Protein AF-A0A522EMW6-F1 (afdb_monomer)

pLDDT: mean 75.02, std 13.26, range [45.56, 91.12]

Foldseek 3Di:
DDWDWDDDPQKIKIKWWQWDDPDPPNDPLQPTWTFIKIWIAHNDCLPVPPDRDRDTDIDGPPDGTDSDGVVSRVVNVVVVNVVVVVVVVVSVVVVVVVVVVVVVVVVVVPD

Structure (mmCIF, N/CA/C/O backbone):
data_AF-A0A522EMW6-F1
#
_entry.id   AF-A0A522EMW6-F1
#
loop_
_atom_site.group_PDB
_atom_site.id
_atom_site.type_symbol
_atom_site.label_atom_id
_atom_site.label_alt_id
_atom_site.label_comp_id
_atom_site.label_asym_id
_atom_site.label_entity_id
_atom_site.label_seq_id
_atom_site.pdbx_PDB_ins_code
_atom_site.Cartn_x
_atom_site.Cartn_y
_atom_site.Cartn_z
_atom_site.occupancy
_atom_site.B_iso_or_equiv
_atom_site.auth_seq_id
_atom_site.auth_comp_id
_atom_site.auth_asym_id
_atom_site.auth_atom_id
_atom_site.pdbx_PDB_model_num
ATOM 1 N N . MET A 1 1 ? 14.740 7.958 -6.424 1.00 56.41 1 MET A N 1
ATOM 2 C CA . MET A 1 1 ? 13.714 6.916 -6.187 1.00 56.41 1 MET A CA 1
ATOM 3 C C . MET A 1 1 ? 12.354 7.583 -6.221 1.00 56.41 1 MET A C 1
ATOM 5 O O . MET A 1 1 ? 12.198 8.591 -5.547 1.00 56.41 1 MET A O 1
ATOM 9 N N . THR A 1 2 ? 11.402 7.072 -6.998 1.00 71.00 2 THR A N 1
ATOM 10 C CA . THR A 1 2 ? 10.015 7.560 -6.974 1.00 71.00 2 THR A CA 1
ATOM 11 C C . THR A 1 2 ? 9.266 6.875 -5.837 1.00 71.00 2 THR A C 1
ATOM 13 O O . THR A 1 2 ? 9.274 5.647 -5.744 1.00 71.00 2 THR A O 1
ATOM 16 N N . SER A 1 3 ? 8.656 7.662 -4.954 1.00 83.75 3 SER A N 1
ATOM 17 C CA . SER A 1 3 ? 7.790 7.162 -3.887 1.00 83.75 3 SER A CA 1
ATOM 18 C C . SER A 1 3 ? 6.531 8.006 -3.791 1.00 83.75 3 SER A C 1
ATOM 20 O O . SER A 1 3 ? 6.603 9.220 -3.971 1.00 83.75 3 SER A O 1
ATOM 22 N N . ILE A 1 4 ? 5.413 7.367 -3.464 1.00 88.69 4 ILE A N 1
ATOM 23 C CA . ILE A 1 4 ? 4.129 8.020 -3.209 1.00 88.69 4 ILE A CA 1
ATOM 24 C C . ILE A 1 4 ? 3.803 7.829 -1.732 1.00 88.69 4 ILE A C 1
ATOM 26 O O . ILE A 1 4 ? 3.897 6.717 -1.215 1.00 88.69 4 ILE A O 1
ATOM 30 N N . THR A 1 5 ? 3.416 8.908 -1.062 1.00 89.31 5 THR A N 1
ATOM 31 C CA . THR A 1 5 ? 2.976 8.867 0.333 1.00 89.31 5 THR A CA 1
ATOM 32 C C . THR A 1 5 ? 1.485 9.167 0.389 1.00 89.31 5 THR A C 1
ATOM 34 O O . THR A 1 5 ? 1.022 10.102 -0.261 1.00 89.31 5 THR A O 1
ATOM 37 N N . GLN A 1 6 ? 0.729 8.379 1.151 1.00 89.25 6 GLN A N 1
ATOM 38 C CA . GLN A 1 6 ? -0.712 8.544 1.296 1.00 89.25 6 GLN A CA 1
ATOM 39 C C . GLN A 1 6 ? -1.170 8.227 2.719 1.00 89.25 6 GLN A C 1
ATOM 41 O O . GLN A 1 6 ? -0.687 7.286 3.338 1.00 89.25 6 GLN A O 1
ATOM 46 N N . HIS A 1 7 ? -2.142 8.989 3.216 1.00 89.00 7 HIS A N 1
ATOM 47 C CA . HIS A 1 7 ? -2.824 8.695 4.473 1.00 89.00 7 HIS A CA 1
ATOM 48 C C . HIS A 1 7 ? -4.066 7.832 4.220 1.00 89.00 7 HIS A C 1
ATOM 50 O O . HIS A 1 7 ? -4.822 8.089 3.282 1.00 89.00 7 HIS A O 1
ATOM 56 N N . TYR A 1 8 ? -4.290 6.822 5.060 1.00 89.44 8 TYR A N 1
ATOM 57 C CA . TYR A 1 8 ? -5.453 5.937 4.980 1.00 89.44 8 TYR A CA 1
ATOM 58 C C . TYR A 1 8 ? -5.849 5.426 6.371 1.00 89.44 8 TYR A C 1
ATOM 60 O O . TYR A 1 8 ? -5.016 4.857 7.061 1.00 89.44 8 TYR A O 1
ATOM 68 N N . LYS A 1 9 ? -7.098 5.652 6.810 1.00 85.00 9 LYS A N 1
ATOM 69 C CA . LYS A 1 9 ? -7.664 5.183 8.103 1.00 85.00 9 LYS A CA 1
ATOM 70 C C . LYS A 1 9 ? -6.861 5.513 9.384 1.00 85.00 9 LYS A C 1
ATOM 72 O O . LYS A 1 9 ? -7.075 4.916 10.442 1.00 85.00 9 LYS A O 1
ATOM 77 N N . GLY A 1 10 ? -5.997 6.529 9.330 1.00 81.94 10 GLY A N 1
ATOM 78 C CA . GLY A 1 10 ? -5.092 6.890 10.431 1.00 81.94 10 GLY A CA 1
ATOM 79 C C . GLY A 1 10 ? -3.718 6.218 10.353 1.00 81.94 10 GLY A C 1
ATOM 80 O O . GLY A 1 10 ? -2.945 6.304 11.300 1.00 81.94 10 GLY A O 1
ATOM 81 N N . TYR A 1 11 ? -3.409 5.585 9.225 1.00 84.81 11 TYR A N 1
ATOM 82 C CA . TYR A 1 11 ? -2.101 5.055 8.877 1.00 84.81 11 TYR A CA 1
ATOM 83 C C . TYR A 1 11 ? -1.458 5.912 7.784 1.00 84.81 11 TYR A C 1
ATOM 85 O O . TYR A 1 11 ? -2.135 6.462 6.909 1.00 84.81 11 TYR A O 1
ATOM 93 N N . LEU A 1 12 ? -0.134 5.999 7.821 1.00 88.56 12 LEU A N 1
ATOM 94 C CA . LEU A 1 12 ? 0.702 6.580 6.784 1.00 88.56 12 LEU A CA 1
ATOM 95 C C . LEU A 1 12 ? 1.282 5.455 5.928 1.00 88.56 12 LEU A C 1
ATOM 97 O O . LEU A 1 12 ? 2.028 4.610 6.416 1.00 88.56 12 LEU A O 1
ATOM 101 N N . ILE A 1 13 ? 0.954 5.465 4.643 1.00 90.81 13 ILE A N 1
ATOM 102 C CA . ILE A 1 13 ? 1.439 4.515 3.646 1.00 90.81 13 ILE A CA 1
ATOM 103 C C . ILE A 1 13 ? 2.512 5.208 2.813 1.00 90.81 13 ILE A C 1
ATOM 105 O O . ILE A 1 13 ? 2.258 6.240 2.195 1.00 90.81 13 ILE A O 1
ATOM 109 N N . ARG A 1 14 ? 3.699 4.612 2.735 1.00 91.12 14 ARG A N 1
ATOM 110 C CA . ARG A 1 14 ? 4.762 5.003 1.808 1.00 91.12 14 ARG A CA 1
ATOM 111 C C . ARG A 1 14 ? 4.974 3.895 0.784 1.00 91.12 14 ARG A C 1
ATOM 113 O O . ARG A 1 14 ? 5.581 2.872 1.086 1.00 91.12 14 ARG A O 1
ATOM 120 N N . ALA A 1 15 ? 4.489 4.109 -0.430 1.00 90.50 15 ALA A N 1
ATOM 121 C CA . ALA A 1 15 ? 4.648 3.199 -1.555 1.00 90.50 15 ALA A CA 1
ATOM 122 C C . ALA A 1 15 ? 5.901 3.533 -2.370 1.00 90.50 15 ALA A C 1
ATOM 124 O O . ALA A 1 15 ? 6.220 4.696 -2.627 1.00 90.50 15 ALA A O 1
ATOM 125 N N . GLN A 1 16 ? 6.613 2.497 -2.789 1.00 89.81 16 GLN A N 1
ATOM 126 C CA . GLN A 1 16 ? 7.854 2.557 -3.544 1.00 89.81 16 GLN A CA 1
ATOM 127 C C . GLN A 1 16 ? 7.845 1.479 -4.633 1.00 89.81 16 GLN A C 1
ATOM 129 O O . GLN A 1 16 ? 7.258 0.410 -4.473 1.00 89.81 16 GLN A O 1
ATOM 134 N N . ALA A 1 17 ? 8.533 1.763 -5.734 1.00 87.31 17 ALA A N 1
ATOM 135 C CA . ALA A 1 17 ? 8.865 0.773 -6.749 1.00 87.31 17 ALA A CA 1
ATOM 136 C C . ALA A 1 17 ? 10.357 0.448 -6.643 1.00 87.31 17 ALA A C 1
ATOM 138 O O . ALA A 1 17 ? 11.207 1.306 -6.904 1.00 87.31 17 ALA A O 1
ATOM 139 N N . SER A 1 18 ? 10.676 -0.783 -6.254 1.00 85.44 18 SER A N 1
ATOM 140 C CA . SER A 1 18 ? 12.059 -1.242 -6.135 1.00 85.44 18 SER A CA 1
ATOM 141 C C . SER A 1 18 ? 12.485 -1.924 -7.425 1.00 85.44 18 SER A C 1
ATOM 143 O O . SER A 1 18 ? 11.855 -2.879 -7.863 1.00 85.44 18 SER A O 1
ATOM 145 N N . LEU A 1 19 ? 13.558 -1.442 -8.046 1.00 84.81 19 LEU A N 1
ATOM 146 C CA . LEU A 1 19 ? 14.102 -2.060 -9.251 1.00 84.81 19 LEU A CA 1
ATOM 147 C C . LEU A 1 19 ? 14.756 -3.408 -8.904 1.00 84.81 19 LEU A C 1
ATOM 149 O O . LEU A 1 19 ? 15.588 -3.473 -8.001 1.00 84.81 19 LEU A O 1
ATOM 153 N N . VAL A 1 20 ? 14.410 -4.462 -9.644 1.00 79.31 20 VAL A N 1
ATOM 154 C CA . VAL A 1 20 ? 14.971 -5.810 -9.495 1.00 79.31 20 VAL A CA 1
ATOM 155 C C . VAL A 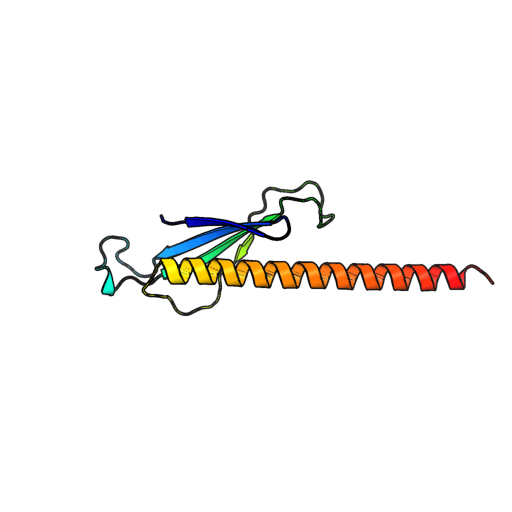1 20 ? 15.811 -6.222 -10.706 1.00 79.31 20 VAL A C 1
ATOM 157 O O . VAL A 1 20 ? 15.549 -5.838 -11.850 1.00 79.31 20 VAL A O 1
ATOM 160 N N . GLY A 1 21 ? 16.830 -7.042 -10.442 1.00 70.81 21 GLY A N 1
ATOM 161 C CA . GLY A 1 21 ? 17.781 -7.547 -11.436 1.00 70.81 21 GLY A CA 1
ATOM 162 C C . GLY A 1 21 ? 19.141 -6.839 -11.414 1.00 70.81 21 GLY A C 1
ATOM 163 O O . GLY A 1 21 ? 19.285 -5.719 -10.924 1.00 70.81 21 GLY A O 1
ATOM 164 N N . ARG A 1 22 ? 20.166 -7.516 -11.949 1.00 62.62 22 ARG A N 1
ATOM 165 C CA . ARG A 1 22 ? 21.525 -6.965 -12.077 1.00 62.62 22 ARG A CA 1
ATOM 166 C C . ARG A 1 22 ? 21.536 -5.824 -13.104 1.00 62.62 22 ARG A C 1
ATOM 168 O O . ARG A 1 22 ? 20.851 -5.903 -14.122 1.00 62.62 22 ARG A O 1
ATOM 175 N N . GLY A 1 23 ? 22.311 -4.775 -12.833 1.00 63.03 23 GLY A N 1
ATOM 176 C CA . GLY A 1 23 ? 22.512 -3.644 -13.751 1.00 63.03 23 GLY A CA 1
ATOM 177 C C . GLY A 1 23 ? 21.842 -2.330 -13.341 1.00 63.03 23 GLY A C 1
ATOM 178 O O . GLY A 1 23 ? 22.163 -1.296 -13.918 1.00 63.03 23 GLY A O 1
ATOM 179 N N . GLY A 1 24 ? 20.967 -2.325 -12.328 1.00 67.00 24 GLY A N 1
ATOM 180 C CA . GLY A 1 24 ? 20.460 -1.092 -11.715 1.00 67.00 24 GLY A CA 1
ATOM 181 C C . GLY A 1 24 ? 19.979 -0.039 -12.741 1.00 67.00 24 GLY A C 1
ATOM 182 O O . GLY A 1 24 ? 19.337 -0.394 -13.733 1.00 67.00 24 GLY A O 1
ATOM 183 N N . PRO A 1 25 ? 20.294 1.255 -12.558 1.00 65.69 25 PRO A N 1
ATOM 184 C CA . PRO A 1 25 ? 19.892 2.301 -13.499 1.00 65.69 25 PRO A CA 1
ATOM 185 C C . PRO A 1 25 ? 20.576 2.206 -14.876 1.00 65.69 25 PRO A C 1
ATOM 187 O O . PRO A 1 25 ? 20.091 2.827 -15.817 1.00 65.69 25 PRO A O 1
ATOM 190 N N . GLN A 1 26 ? 21.646 1.418 -15.036 1.00 71.19 26 GLN A N 1
ATOM 191 C CA . GLN A 1 26 ? 22.316 1.221 -16.332 1.00 71.19 26 GLN A CA 1
ATOM 192 C C . GLN A 1 26 ? 21.540 0.280 -17.266 1.00 71.19 26 GLN A C 1
ATOM 194 O O . GLN A 1 26 ? 21.830 0.205 -18.457 1.00 71.19 26 GLN A O 1
ATOM 199 N N . ARG A 1 27 ? 20.521 -0.424 -16.758 1.00 72.50 27 ARG A N 1
ATOM 200 C CA . ARG A 1 27 ? 19.669 -1.290 -17.577 1.00 72.50 27 ARG A CA 1
ATOM 201 C C . ARG A 1 27 ? 18.746 -0.442 -18.471 1.00 72.50 27 ARG A C 1
ATOM 203 O O . ARG A 1 27 ? 18.157 0.518 -17.957 1.00 72.50 27 ARG A O 1
ATOM 210 N N . PRO A 1 28 ? 18.559 -0.785 -19.760 1.00 74.12 28 PRO A N 1
ATOM 211 C CA . PRO A 1 28 ? 17.598 -0.107 -20.629 1.00 74.12 28 PRO A CA 1
ATOM 212 C C . PRO A 1 28 ? 16.190 -0.142 -20.033 1.00 74.12 28 PRO A C 1
ATOM 214 O O . PRO A 1 28 ? 15.808 -1.146 -19.431 1.00 74.12 28 PRO A O 1
ATOM 217 N N . SER A 1 29 ? 15.417 0.934 -20.199 1.00 70.44 29 SER A N 1
ATOM 218 C CA . SER A 1 29 ? 14.090 1.099 -19.581 1.00 70.44 29 SER A CA 1
ATOM 219 C C . SER A 1 29 ? 13.144 -0.078 -19.845 1.00 70.44 29 SER A C 1
ATOM 221 O O . SER A 1 29 ? 12.501 -0.541 -18.911 1.00 70.44 29 SER A O 1
ATOM 223 N N . TYR A 1 30 ? 13.137 -0.624 -21.064 1.00 71.88 30 TYR A N 1
ATOM 224 C CA . TYR A 1 30 ? 12.301 -1.765 -21.467 1.00 71.88 30 TYR A CA 1
ATOM 225 C C . TYR A 1 30 ? 12.663 -3.098 -20.785 1.00 71.88 30 TYR A C 1
ATOM 227 O O . TYR A 1 30 ? 11.869 -4.033 -20.785 1.00 71.88 30 TYR A O 1
ATOM 235 N N . ALA A 1 31 ? 13.862 -3.212 -20.211 1.00 76.50 31 ALA A N 1
ATOM 236 C CA . ALA A 1 31 ? 14.325 -4.403 -19.497 1.00 76.50 31 ALA A CA 1
ATOM 237 C C . ALA A 1 31 ? 14.275 -4.229 -17.969 1.00 76.50 31 ALA A C 1
ATOM 239 O O . ALA A 1 31 ? 14.652 -5.141 -17.223 1.00 76.50 31 ALA A O 1
ATOM 240 N N . ARG A 1 32 ? 13.852 -3.054 -17.483 1.00 81.69 32 ARG A N 1
ATOM 241 C CA . ARG A 1 32 ? 13.699 -2.780 -16.053 1.00 81.69 32 ARG A CA 1
ATOM 242 C C . ARG A 1 32 ? 12.452 -3.476 -15.533 1.00 81.69 32 ARG A C 1
ATOM 244 O O . ARG A 1 32 ? 11.416 -3.517 -16.183 1.00 81.69 32 ARG A O 1
ATOM 251 N N . ARG A 1 33 ? 12.588 -4.049 -14.346 1.00 84.38 33 ARG A N 1
ATOM 252 C CA . ARG A 1 33 ? 11.526 -4.765 -13.653 1.00 84.38 33 ARG A CA 1
ATOM 253 C C . ARG A 1 33 ? 11.436 -4.198 -12.249 1.00 84.38 33 ARG A C 1
ATOM 255 O O . ARG A 1 33 ? 12.466 -4.023 -11.604 1.00 84.38 33 ARG A O 1
ATOM 262 N N . TYR A 1 34 ? 10.236 -3.891 -11.793 1.00 85.25 34 TYR A N 1
ATOM 263 C CA . TYR A 1 34 ? 9.972 -3.198 -10.544 1.00 85.25 34 TYR A CA 1
ATOM 264 C C . TYR A 1 34 ? 9.073 -4.054 -9.668 1.00 85.25 34 TYR A C 1
ATOM 266 O O . TYR A 1 34 ? 8.026 -4.511 -10.115 1.00 85.25 34 TYR A O 1
ATOM 274 N N . VAL A 1 35 ? 9.460 -4.248 -8.413 1.00 87.19 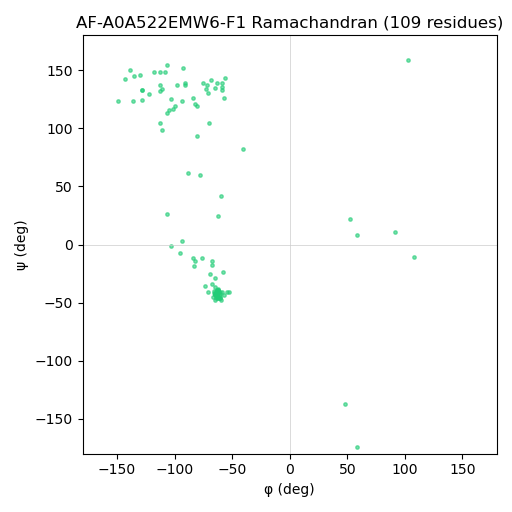35 VAL A N 1
ATOM 275 C CA . VAL A 1 35 ? 8.596 -4.884 -7.421 1.00 87.19 35 VAL A CA 1
ATOM 276 C C . VAL A 1 35 ? 7.898 -3.822 -6.574 1.00 87.19 35 VAL A C 1
ATOM 278 O O . VAL A 1 35 ? 8.535 -2.829 -6.188 1.00 87.19 35 VAL A O 1
ATOM 281 N N . PRO A 1 36 ? 6.595 -4.000 -6.298 1.00 86.31 36 PRO A N 1
ATOM 282 C CA . PRO A 1 36 ? 5.868 -3.135 -5.387 1.00 86.31 36 PRO A CA 1
ATOM 283 C C . PRO A 1 36 ? 6.441 -3.288 -3.976 1.00 86.31 36 PRO A C 1
ATOM 285 O O . PRO A 1 36 ? 6.678 -4.396 -3.501 1.00 86.31 36 PRO A O 1
ATOM 288 N N . ARG A 1 37 ? 6.666 -2.172 -3.288 1.00 87.31 37 ARG A N 1
ATOM 289 C CA . ARG A 1 37 ? 7.086 -2.157 -1.886 1.00 87.31 37 ARG A CA 1
ATOM 290 C C . ARG A 1 37 ? 6.287 -1.092 -1.164 1.00 87.31 37 ARG A C 1
ATOM 292 O O . ARG A 1 37 ? 6.321 0.067 -1.570 1.00 87.31 37 ARG A O 1
ATOM 299 N N . ALA A 1 38 ? 5.575 -1.455 -0.109 1.00 88.62 38 ALA A N 1
ATOM 300 C CA . ALA A 1 38 ? 4.893 -0.477 0.727 1.00 88.62 38 ALA A CA 1
ATOM 301 C C . ALA A 1 38 ? 5.447 -0.530 2.139 1.00 88.62 38 ALA A C 1
ATOM 303 O O . ALA A 1 38 ? 5.873 -1.577 2.614 1.00 88.62 38 ALA A O 1
ATOM 304 N N . VAL A 1 39 ? 5.446 0.612 2.806 1.00 87.50 39 VAL A N 1
ATOM 305 C CA . VAL A 1 39 ? 5.809 0.704 4.208 1.00 87.50 39 VAL A CA 1
ATOM 306 C C . VAL A 1 39 ? 4.699 1.446 4.925 1.00 87.50 39 VAL A C 1
ATOM 308 O O . VAL A 1 39 ? 4.329 2.543 4.505 1.00 87.50 39 VAL A O 1
ATOM 311 N N . VAL A 1 40 ? 4.137 0.833 5.960 1.00 86.25 40 VAL A N 1
ATOM 312 C CA . VAL A 1 40 ? 2.986 1.365 6.691 1.00 86.25 40 VAL A CA 1
ATOM 313 C C . VAL A 1 40 ? 3.414 1.746 8.096 1.00 86.25 40 VAL A C 1
ATOM 315 O O . VAL A 1 40 ? 4.150 1.014 8.751 1.00 86.25 40 VAL A O 1
ATOM 318 N N . ARG A 1 41 ? 2.945 2.901 8.558 1.00 84.00 41 ARG A N 1
ATOM 319 C CA . ARG A 1 41 ? 3.132 3.388 9.923 1.00 84.00 41 ARG A CA 1
ATOM 320 C C . ARG A 1 41 ? 1.774 3.772 10.502 1.00 84.00 41 ARG A C 1
ATOM 322 O O . ARG A 1 41 ? 1.023 4.488 9.846 1.00 84.00 41 ARG A O 1
ATOM 329 N N . SER A 1 42 ? 1.466 3.346 11.726 1.00 74.44 42 SER A N 1
ATOM 330 C CA . SER A 1 42 ? 0.291 3.865 12.440 1.00 74.44 42 SER A CA 1
ATOM 331 C C . SER A 1 42 ? 0.545 5.301 12.906 1.00 74.44 42 SER A C 1
ATOM 333 O O . SER A 1 42 ? 1.607 5.594 13.457 1.00 74.44 42 SER A O 1
ATOM 335 N N . CYS A 1 43 ? -0.411 6.204 12.685 1.00 67.50 43 CYS A N 1
ATOM 336 C CA . CYS A 1 43 ? -0.361 7.572 13.214 1.00 67.50 43 CYS A CA 1
ATOM 337 C C . CYS A 1 43 ? -1.125 7.721 14.536 1.00 67.50 43 CYS A C 1
ATOM 339 O O . CYS A 1 43 ? -1.084 8.790 15.136 1.00 67.50 43 CYS A O 1
ATOM 341 N N . LEU A 1 44 ? -1.846 6.686 14.972 1.00 56.84 44 LEU A N 1
ATOM 342 C CA . LEU A 1 44 ? -2.680 6.713 16.170 1.00 56.84 44 LEU A CA 1
ATOM 343 C C . LEU A 1 44 ? -2.380 5.494 17.052 1.00 56.84 44 LEU A C 1
ATOM 345 O O . LEU A 1 44 ? -2.186 4.390 16.541 1.00 56.84 44 LEU A O 1
ATOM 349 N N . ASP A 1 45 ? -2.461 5.673 18.371 1.00 55.81 45 ASP A N 1
ATOM 350 C CA . ASP A 1 45 ? -2.403 4.636 19.424 1.00 55.81 45 ASP A CA 1
ATOM 351 C C . ASP A 1 45 ? -3.559 3.604 19.354 1.00 55.81 45 ASP A C 1
ATOM 353 O O . ASP A 1 45 ? -3.926 2.966 20.339 1.00 55.81 45 ASP A O 1
ATOM 357 N N . LYS A 1 46 ? -4.173 3.397 18.179 1.00 54.03 46 LYS A N 1
ATOM 358 C CA . LYS A 1 46 ? -5.331 2.508 17.979 1.00 54.03 46 LYS A CA 1
ATOM 359 C C . LYS A 1 46 ? -5.070 1.058 18.383 1.00 54.03 46 LYS A C 1
ATOM 361 O O . LYS A 1 46 ? -6.022 0.339 18.682 1.00 54.03 46 LYS A O 1
ATOM 366 N N . LEU A 1 47 ? -3.808 0.646 18.386 1.00 54.84 47 LEU A N 1
ATOM 367 C CA . LEU A 1 47 ? -3.390 -0.720 18.664 1.00 54.84 47 LEU A CA 1
ATOM 368 C C . LEU A 1 47 ? -3.244 -1.033 20.161 1.00 54.84 47 LEU A C 1
ATOM 370 O O . LEU A 1 47 ? -3.081 -2.200 20.495 1.00 54.84 47 LEU A O 1
ATOM 374 N N . GLY A 1 48 ? -3.270 -0.041 21.065 1.00 50.97 48 GLY A N 1
ATOM 375 C CA . GLY A 1 48 ? -3.019 -0.270 22.500 1.00 50.97 48 GLY A CA 1
ATOM 376 C C . GLY A 1 48 ? -1.648 -0.902 22.810 1.00 50.97 48 GLY A C 1
ATOM 377 O O . GLY A 1 48 ? -1.380 -1.289 23.945 1.00 50.97 48 GLY A O 1
ATOM 378 N N . LEU A 1 49 ? -0.780 -1.009 21.801 1.00 50.88 49 LEU A N 1
ATOM 379 C CA . LEU A 1 49 ? 0.543 -1.620 21.841 1.00 50.88 49 LEU A CA 1
ATOM 380 C C . LEU A 1 49 ? 1.582 -0.571 22.258 1.00 50.88 49 LEU A C 1
ATOM 382 O O . LEU A 1 49 ? 2.485 -0.255 21.493 1.00 50.88 49 LEU A O 1
ATOM 386 N N . GLY A 1 50 ? 1.441 -0.022 23.467 1.00 48.75 50 GLY A N 1
ATOM 387 C CA . GLY A 1 50 ? 2.415 0.917 24.036 1.00 48.75 50 GLY A CA 1
ATOM 388 C C . GLY A 1 50 ? 2.644 2.184 23.193 1.00 48.75 50 GLY A C 1
ATOM 389 O O . GLY A 1 50 ? 1.936 2.408 22.213 1.00 48.75 50 GLY A O 1
ATOM 390 N N . PRO A 1 51 ? 3.603 3.048 23.580 1.00 47.75 51 PRO A N 1
ATOM 391 C CA . PRO A 1 51 ? 3.869 4.284 22.853 1.00 47.75 51 PRO A CA 1
ATOM 392 C C . PRO A 1 51 ? 4.198 3.939 21.406 1.00 47.75 51 PRO A C 1
ATOM 394 O O . PRO A 1 51 ? 5.091 3.121 21.187 1.00 47.75 51 PRO A O 1
ATOM 397 N N . ALA A 1 52 ? 3.469 4.553 20.468 1.00 52.19 52 ALA A N 1
ATOM 398 C CA . ALA A 1 52 ? 3.632 4.467 19.022 1.00 52.19 52 ALA A CA 1
ATOM 399 C C . ALA A 1 52 ? 5.109 4.471 18.594 1.00 52.19 52 ALA A C 1
ATOM 401 O O . ALA A 1 52 ? 5.674 5.502 18.226 1.00 52.19 52 ALA A O 1
ATOM 402 N N . GLN A 1 53 ? 5.755 3.306 18.649 1.00 49.41 53 GLN A N 1
ATOM 403 C CA . GLN A 1 53 ? 7.094 3.151 18.126 1.00 49.41 53 GLN A CA 1
ATOM 404 C C . GLN A 1 53 ? 6.986 3.411 16.631 1.00 49.41 53 GLN A C 1
ATOM 406 O O . GLN A 1 53 ? 6.027 2.987 15.984 1.00 49.41 53 GLN A O 1
ATOM 411 N N . ASP A 1 54 ? 7.966 4.128 16.094 1.00 54.91 54 ASP A N 1
ATOM 412 C CA . ASP A 1 54 ? 8.200 4.401 14.677 1.00 54.91 54 ASP A CA 1
ATOM 413 C C . ASP A 1 54 ? 8.413 3.111 13.846 1.00 5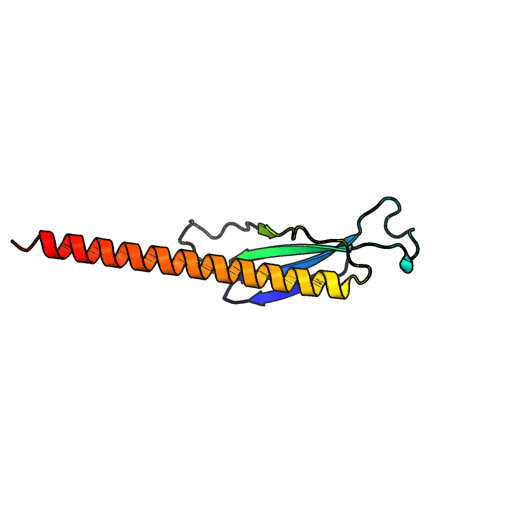4.91 54 ASP A C 1
ATOM 415 O O . ASP A 1 54 ? 9.297 3.030 12.992 1.00 54.91 54 ASP A O 1
ATOM 419 N N . GLN A 1 55 ? 7.637 2.057 14.097 1.00 60.84 55 GLN A N 1
ATOM 420 C CA . GLN A 1 55 ? 7.732 0.774 13.444 1.00 60.84 55 GLN A CA 1
ATOM 421 C C . GLN A 1 55 ? 7.029 0.866 12.096 1.00 60.84 55 GLN A C 1
ATOM 423 O O . GLN A 1 55 ? 5.818 0.722 11.936 1.00 60.84 55 GLN A O 1
ATOM 428 N N . TRP A 1 56 ? 7.853 1.166 11.110 1.00 72.00 56 TRP A N 1
ATOM 429 C CA . TRP A 1 56 ? 7.539 1.071 9.704 1.00 72.00 56 TRP A CA 1
ATOM 430 C C . TRP A 1 56 ? 7.437 -0.408 9.317 1.00 72.00 56 TRP A C 1
ATOM 432 O O . TRP A 1 56 ? 8.452 -1.093 9.188 1.00 72.00 56 TRP A O 1
ATOM 442 N N . LEU A 1 57 ? 6.215 -0.906 9.134 1.00 76.69 57 LEU A N 1
ATOM 443 C CA . LEU A 1 57 ? 5.983 -2.272 8.683 1.00 76.69 57 LEU A CA 1
ATOM 444 C C . LEU A 1 57 ? 6.154 -2.350 7.170 1.00 76.69 57 LEU A C 1
ATOM 446 O O . LEU A 1 57 ? 5.431 -1.699 6.415 1.00 76.69 57 LEU A O 1
ATOM 450 N N . GLU A 1 58 ? 7.105 -3.162 6.724 1.00 81.38 58 GLU A N 1
ATOM 451 C CA . GLU A 1 58 ? 7.321 -3.400 5.306 1.00 81.38 58 GLU A CA 1
ATOM 452 C C . GLU A 1 58 ? 6.357 -4.464 4.770 1.00 81.38 58 GLU A C 1
ATOM 454 O O . GLU A 1 58 ? 6.388 -5.621 5.180 1.00 81.38 58 GLU A O 1
ATOM 459 N N . ILE A 1 59 ? 5.554 -4.075 3.785 1.00 77.25 59 ILE A N 1
ATOM 460 C CA . ILE A 1 59 ? 4.686 -4.963 3.024 1.00 77.25 59 ILE A CA 1
ATOM 461 C C . ILE A 1 59 ? 5.370 -5.245 1.689 1.00 77.25 59 ILE A C 1
ATOM 463 O O . ILE A 1 59 ? 5.595 -4.343 0.870 1.00 77.25 59 ILE A O 1
ATOM 467 N N . ARG A 1 60 ? 5.696 -6.521 1.478 1.00 75.06 60 ARG A N 1
ATOM 468 C CA . ARG A 1 60 ? 6.215 -7.050 0.215 1.00 75.06 60 ARG A CA 1
ATOM 469 C C . ARG A 1 60 ? 5.153 -7.949 -0.407 1.00 75.06 60 ARG A C 1
ATOM 471 O O . ARG A 1 60 ? 5.052 -9.108 -0.008 1.00 75.06 60 ARG A O 1
ATOM 478 N N . PRO A 1 61 ? 4.362 -7.448 -1.367 1.00 67.12 61 PRO A N 1
ATOM 479 C CA . PRO A 1 61 ? 3.488 -8.307 -2.144 1.00 67.12 61 PRO A CA 1
ATOM 480 C C . PRO A 1 61 ? 4.333 -9.359 -2.859 1.00 67.12 61 PRO A C 1
ATOM 482 O O . PRO A 1 61 ?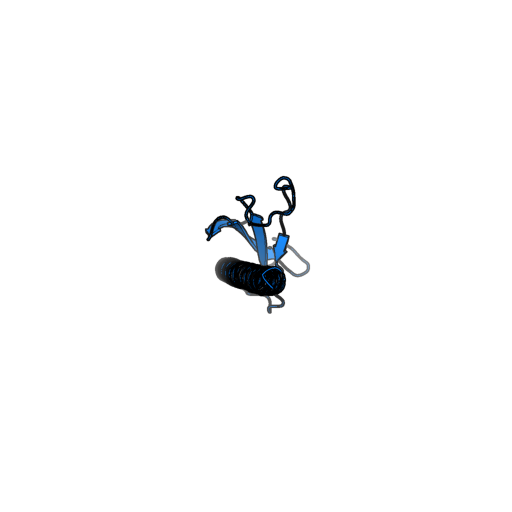 5.345 -9.028 -3.482 1.00 67.12 61 PRO A O 1
ATOM 485 N N . HIS A 1 62 ? 3.922 -10.621 -2.783 1.00 66.56 62 HIS A N 1
ATOM 486 C CA . HIS A 1 62 ? 4.526 -11.700 -3.560 1.00 66.56 62 HIS A CA 1
ATOM 487 C C . HIS A 1 62 ? 4.001 -11.644 -5.004 1.00 66.56 62 HIS A C 1
ATOM 489 O O . HIS A 1 62 ? 3.316 -12.547 -5.471 1.00 66.56 62 HIS A O 1
ATOM 495 N N . GLU A 1 63 ? 4.244 -10.529 -5.693 1.00 66.88 63 GLU A N 1
ATOM 496 C CA . GLU A 1 63 ? 3.795 -10.321 -7.068 1.00 66.88 63 GLU A CA 1
ATOM 497 C C . GLU A 1 63 ? 4.936 -10.398 -8.077 1.00 66.88 63 GLU A C 1
ATOM 499 O O . GLU A 1 63 ? 6.096 -10.090 -7.782 1.00 66.88 63 GLU A O 1
ATOM 504 N N . MET A 1 64 ? 4.572 -10.754 -9.313 1.00 74.62 64 MET A N 1
ATOM 505 C CA . MET A 1 64 ? 5.474 -10.647 -10.453 1.00 74.62 64 MET A CA 1
ATOM 506 C C . MET A 1 64 ? 5.944 -9.195 -10.642 1.00 74.62 64 MET A C 1
ATOM 508 O O . MET A 1 64 ? 5.132 -8.270 -10.563 1.00 74.62 64 MET A O 1
ATOM 512 N N . PRO A 1 65 ? 7.235 -8.985 -10.952 1.00 80.12 65 PRO A N 1
ATOM 513 C CA . PRO A 1 65 ? 7.764 -7.663 -11.253 1.00 80.12 65 PRO A CA 1
ATOM 514 C C . PRO A 1 65 ? 7.059 -6.998 -12.445 1.00 80.12 65 PRO A C 1
ATOM 516 O O . PRO A 1 65 ? 6.893 -7.614 -13.499 1.00 80.12 65 PRO A O 1
ATOM 519 N N . ASP A 1 66 ? 6.721 -5.719 -12.303 1.00 83.75 66 ASP A N 1
ATOM 520 C CA . ASP A 1 66 ? 6.082 -4.888 -13.331 1.00 83.75 66 ASP A CA 1
ATOM 521 C C . ASP A 1 66 ? 7.151 -4.139 -14.156 1.00 83.75 66 ASP A C 1
ATOM 523 O O . ASP A 1 66 ? 8.249 -3.873 -13.666 1.00 83.75 66 ASP A O 1
ATOM 527 N N . ASP A 1 67 ? 6.884 -3.810 -15.417 1.00 85.44 67 ASP A N 1
ATOM 528 C CA . ASP A 1 67 ? 7.774 -2.954 -16.220 1.00 85.44 67 ASP A CA 1
ATOM 529 C C . ASP A 1 67 ? 7.533 -1.459 -15.966 1.00 85.44 67 ASP A C 1
ATOM 531 O O . ASP A 1 67 ? 8.416 -0.632 -16.213 1.00 85.44 67 ASP A O 1
ATOM 535 N N . ASN A 1 68 ? 6.378 -1.104 -15.399 1.00 86.12 68 ASN A N 1
ATOM 536 C CA . ASN A 1 68 ? 5.999 0.263 -15.104 1.00 86.12 68 ASN A CA 1
ATOM 537 C C . ASN A 1 68 ? 6.121 0.570 -13.595 1.00 86.12 68 ASN A C 1
ATOM 539 O O . ASN A 1 68 ? 5.353 0.046 -12.778 1.00 86.12 68 ASN A O 1
ATOM 543 N N . PRO A 1 69 ? 7.016 1.494 -13.189 1.00 86.12 69 PRO A N 1
ATOM 544 C CA . PRO A 1 69 ? 7.204 1.835 -11.781 1.00 86.12 69 PRO A CA 1
ATOM 545 C C . PRO A 1 69 ? 5.962 2.482 -11.152 1.00 86.12 69 PRO A C 1
ATOM 547 O O . PRO A 1 69 ? 5.736 2.331 -9.953 1.00 86.12 69 PRO A O 1
ATOM 550 N N . TYR A 1 70 ? 5.134 3.186 -11.930 1.00 87.94 70 TYR A N 1
ATOM 551 C CA . TYR A 1 70 ? 3.904 3.789 -11.419 1.00 87.94 70 TYR A CA 1
ATOM 552 C C . TYR A 1 70 ? 2.848 2.730 -11.096 1.00 87.94 70 TYR A C 1
ATOM 554 O O . TYR A 1 70 ? 2.231 2.793 -10.033 1.00 87.94 70 TYR A O 1
ATOM 562 N N . ARG A 1 71 ? 2.704 1.706 -11.951 1.00 87.75 71 ARG A N 1
ATOM 563 C CA . ARG A 1 71 ? 1.820 0.561 -11.676 1.00 87.75 71 ARG A CA 1
ATOM 564 C C . ARG A 1 71 ? 2.273 -0.201 -10.436 1.00 87.75 71 ARG A C 1
ATOM 566 O O . ARG A 1 71 ? 1.453 -0.444 -9.554 1.00 87.75 71 ARG A O 1
ATOM 573 N N . ALA A 1 72 ? 3.574 -0.471 -10.305 1.00 88.44 72 ALA A N 1
ATOM 574 C CA . ALA A 1 72 ? 4.131 -1.081 -9.098 1.00 88.44 72 ALA A CA 1
ATOM 575 C C . ALA A 1 72 ? 3.821 -0.252 -7.831 1.00 88.44 72 ALA A C 1
ATOM 577 O O . ALA A 1 72 ? 3.400 -0.806 -6.818 1.00 88.44 72 ALA A O 1
ATOM 578 N N . MET A 1 73 ? 3.945 1.081 -7.877 1.00 89.50 73 MET A N 1
ATOM 579 C CA . MET A 1 73 ? 3.576 1.934 -6.736 1.00 89.50 73 MET A CA 1
ATOM 580 C C . MET A 1 73 ? 2.074 1.892 -6.424 1.00 89.50 73 MET A C 1
ATOM 582 O O . MET A 1 73 ? 1.706 1.804 -5.255 1.00 89.50 73 MET A O 1
ATOM 586 N N . GLN A 1 74 ? 1.199 1.929 -7.433 1.00 89.88 74 GLN A N 1
ATOM 587 C CA . GLN A 1 74 ? -0.250 1.844 -7.219 1.00 89.88 74 GLN A CA 1
ATOM 588 C C . GLN A 1 74 ? -0.662 0.511 -6.589 1.00 89.88 74 GLN A C 1
ATOM 590 O O . GLN A 1 74 ? -1.458 0.504 -5.650 1.00 89.88 74 GLN A O 1
ATOM 595 N N . ARG A 1 75 ? -0.075 -0.604 -7.038 1.00 88.88 75 ARG A N 1
ATOM 596 C CA . ARG A 1 75 ? -0.305 -1.913 -6.414 1.00 88.88 75 ARG A CA 1
ATOM 597 C C . ARG A 1 75 ? 0.186 -1.939 -4.973 1.00 88.88 75 ARG A C 1
ATOM 599 O O . ARG A 1 75 ? -0.552 -2.368 -4.096 1.00 88.88 75 ARG A O 1
ATOM 606 N N . ALA A 1 76 ? 1.376 -1.402 -4.697 1.00 89.62 76 ALA A N 1
ATOM 607 C CA . ALA A 1 76 ? 1.890 -1.285 -3.332 1.00 89.62 76 ALA A CA 1
ATOM 608 C C . ALA A 1 76 ? 0.909 -0.533 -2.404 1.00 89.62 76 ALA A C 1
ATOM 610 O O . ALA A 1 76 ? 0.678 -0.963 -1.276 1.00 89.62 76 ALA A O 1
ATOM 611 N N . VAL A 1 77 ? 0.276 0.545 -2.889 1.00 90.19 77 VAL A N 1
ATOM 612 C CA . VAL A 1 77 ? -0.781 1.255 -2.145 1.00 90.19 77 VAL A CA 1
ATOM 613 C C . VAL A 1 77 ? -2.007 0.369 -1.915 1.00 90.19 77 VAL A C 1
ATOM 615 O O . VAL A 1 77 ? -2.52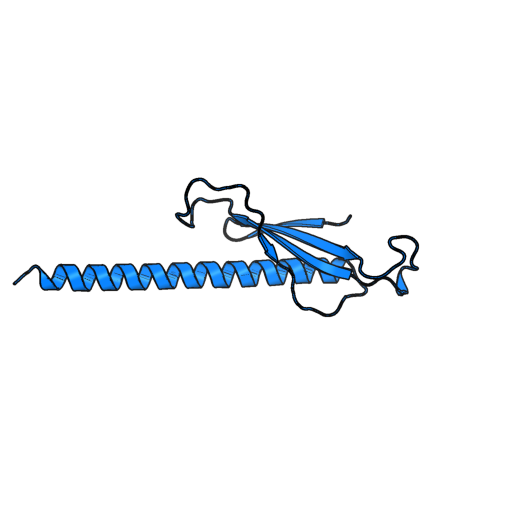8 0.344 -0.803 1.00 90.19 77 VAL A O 1
ATOM 618 N N . GLN A 1 78 ? -2.477 -0.348 -2.937 1.00 90.38 78 GLN A N 1
ATOM 619 C CA . GLN A 1 78 ? -3.640 -1.235 -2.815 1.00 90.38 78 GLN A CA 1
ATOM 620 C C . GLN A 1 78 ? -3.406 -2.344 -1.784 1.00 90.38 78 GLN A C 1
ATOM 622 O O . GLN A 1 78 ? -4.239 -2.522 -0.899 1.00 90.38 78 GLN A O 1
ATOM 627 N N . TYR A 1 79 ? -2.246 -3.005 -1.828 1.00 88.25 79 TYR A N 1
ATOM 628 C CA . TYR A 1 79 ? -1.867 -4.010 -0.833 1.00 88.25 79 TYR A CA 1
ATOM 629 C C . TYR A 1 79 ? -1.800 -3.433 0.578 1.00 88.25 79 TYR A C 1
ATOM 631 O O . TYR A 1 79 ? -2.295 -4.046 1.518 1.00 88.25 79 TYR A O 1
ATOM 639 N N . ALA A 1 80 ? -1.224 -2.240 0.737 1.00 89.19 80 ALA A N 1
ATOM 640 C CA . ALA A 1 80 ? -1.172 -1.588 2.038 1.00 89.19 80 ALA A CA 1
ATOM 641 C C . ALA A 1 80 ? -2.567 -1.281 2.595 1.00 89.19 80 ALA A C 1
ATOM 643 O O . ALA A 1 80 ? -2.796 -1.470 3.785 1.00 89.19 80 ALA A O 1
ATOM 644 N N . ARG A 1 81 ? -3.509 -0.851 1.748 1.00 90.88 81 ARG A N 1
ATOM 645 C CA . ARG A 1 81 ? -4.901 -0.626 2.162 1.00 90.88 81 ARG A CA 1
ATOM 646 C C . ARG A 1 81 ? -5.591 -1.921 2.574 1.00 90.88 81 ARG A C 1
ATOM 648 O O . ARG A 1 81 ? -6.152 -1.955 3.656 1.00 90.88 81 ARG A O 1
ATOM 655 N N . GLN A 1 82 ? -5.476 -2.980 1.772 1.00 89.75 82 GLN A N 1
ATOM 656 C CA . GLN A 1 82 ? -6.043 -4.295 2.103 1.00 89.75 82 GLN A CA 1
ATOM 657 C C . GLN A 1 82 ? -5.488 -4.842 3.421 1.00 89.75 82 GLN A C 1
ATOM 659 O O . GLN A 1 82 ? -6.234 -5.377 4.233 1.00 89.75 82 GLN A O 1
ATOM 664 N N . TYR A 1 83 ? -4.186 -4.670 3.654 1.00 86.25 83 TYR A N 1
ATOM 665 C CA . TYR A 1 83 ? -3.550 -5.056 4.908 1.00 86.25 83 TYR A CA 1
ATOM 666 C C . TYR A 1 83 ? -4.098 -4.260 6.102 1.00 86.25 83 TYR A C 1
ATOM 668 O O . TYR A 1 83 ? -4.401 -4.835 7.142 1.00 86.25 83 TYR A O 1
ATOM 676 N N . ILE A 1 84 ? -4.262 -2.942 5.949 1.00 86.50 84 ILE A N 1
ATOM 677 C CA . ILE A 1 84 ? -4.870 -2.085 6.977 1.00 86.50 84 ILE A CA 1
ATOM 678 C C . ILE A 1 84 ? -6.326 -2.483 7.243 1.00 86.50 84 ILE A C 1
ATOM 680 O O . ILE A 1 84 ? -6.737 -2.522 8.398 1.00 86.50 84 ILE A O 1
ATOM 684 N N . ASP A 1 85 ? -7.095 -2.782 6.198 1.00 88.88 85 ASP A N 1
ATOM 685 C CA . ASP A 1 85 ? -8.488 -3.204 6.329 1.00 88.88 85 ASP A CA 1
ATOM 686 C C . ASP A 1 85 ? -8.594 -4.519 7.109 1.00 88.88 85 ASP A C 1
ATOM 688 O O . ASP A 1 85 ? -9.352 -4.590 8.071 1.00 88.88 85 ASP A O 1
ATOM 692 N N . ALA A 1 86 ? -7.760 -5.509 6.777 1.00 85.88 86 ALA A N 1
ATOM 693 C CA . ALA A 1 86 ? -7.701 -6.773 7.507 1.00 85.88 86 ALA A CA 1
ATOM 694 C C . ALA A 1 86 ? -7.312 -6.584 8.985 1.00 85.88 86 ALA A C 1
ATOM 696 O O . ALA A 1 86 ? -7.916 -7.198 9.862 1.00 85.88 86 ALA A O 1
ATOM 697 N N . LEU A 1 87 ? -6.348 -5.702 9.278 1.00 82.62 87 LEU A N 1
ATOM 698 C CA . LEU A 1 87 ? -5.971 -5.376 10.658 1.00 82.62 87 LEU A CA 1
ATOM 699 C C . LEU A 1 87 ? -7.119 -4.730 11.440 1.00 82.62 87 LEU A C 1
ATOM 701 O O . LEU A 1 87 ? -7.368 -5.088 12.592 1.00 82.62 87 LEU A O 1
ATOM 705 N N . ASP A 1 88 ? -7.811 -3.764 10.836 1.00 81.31 88 ASP A N 1
ATOM 706 C CA . ASP A 1 88 ? -8.937 -3.089 11.481 1.00 81.31 88 ASP A CA 1
ATOM 707 C C . ASP A 1 88 ? -10.106 -4.068 11.728 1.00 81.31 88 ASP A C 1
ATOM 709 O O . ASP A 1 88 ? -10.755 -3.994 12.780 1.00 81.31 88 ASP A O 1
ATOM 713 N N . ASP A 1 89 ? -10.345 -5.015 10.815 1.00 82.19 89 ASP A N 1
A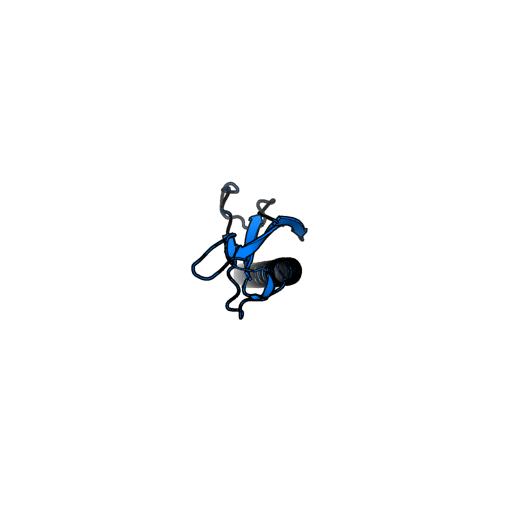TOM 714 C CA . ASP A 1 89 ? -11.351 -6.073 10.970 1.00 82.19 89 ASP A CA 1
ATOM 715 C C . ASP A 1 89 ? -10.986 -7.047 12.104 1.00 82.19 89 ASP A C 1
ATOM 717 O O . ASP A 1 89 ? -11.828 -7.348 12.958 1.00 82.19 89 ASP A O 1
ATOM 721 N N . GLU A 1 90 ? -9.726 -7.491 12.187 1.00 79.31 90 GLU A N 1
ATOM 722 C CA . GLU A 1 90 ? -9.238 -8.347 13.278 1.00 79.31 90 GLU A CA 1
ATOM 723 C C . GLU A 1 90 ? -9.377 -7.665 14.647 1.00 79.31 90 GLU A C 1
ATOM 725 O O . GLU A 1 90 ? -9.891 -8.262 15.600 1.00 79.31 90 GLU A O 1
ATOM 730 N N . LEU A 1 91 ? -8.983 -6.391 14.750 1.00 73.38 91 LEU A N 1
ATOM 731 C CA . LEU A 1 91 ? -9.120 -5.608 15.981 1.00 73.38 91 LEU A CA 1
ATOM 732 C C . LEU A 1 91 ? -10.585 -5.429 16.387 1.00 73.38 91 LEU A C 1
ATOM 734 O O . LEU A 1 91 ? -10.920 -5.506 17.574 1.00 73.38 91 LEU A O 1
ATOM 738 N N . SER A 1 92 ? -11.469 -5.209 15.415 1.00 75.94 92 SER A N 1
ATOM 739 C CA . SER A 1 92 ? -12.908 -5.086 15.658 1.00 75.94 92 SER A CA 1
ATOM 740 C C . SER A 1 92 ? -13.503 -6.409 16.150 1.00 75.94 92 SER A C 1
ATOM 742 O O . SER A 1 92 ? -14.261 -6.419 17.124 1.00 75.94 92 SER A O 1
ATOM 744 N N . GLY A 1 93 ? -13.097 -7.534 15.554 1.00 72.38 93 GLY A N 1
ATOM 745 C CA . GLY A 1 93 ? -13.500 -8.873 15.982 1.00 72.38 93 GLY A CA 1
ATOM 746 C C . GLY A 1 93 ? -13.021 -9.227 17.394 1.00 72.38 93 GLY A C 1
ATOM 747 O O . GLY A 1 93 ? -13.780 -9.792 18.185 1.00 72.38 93 GLY A O 1
ATOM 748 N N . LEU A 1 94 ? -11.789 -8.853 17.756 1.00 68.50 94 LEU A N 1
ATOM 749 C CA . LEU A 1 94 ? -11.261 -9.048 19.111 1.00 68.50 94 LEU A CA 1
ATOM 750 C C . LEU A 1 94 ? -12.031 -8.230 20.155 1.00 68.50 94 LEU A C 1
ATOM 752 O O . LEU A 1 94 ? -12.371 -8.757 21.215 1.00 68.50 94 LEU A O 1
ATOM 756 N N . ARG A 1 95 ? -12.362 -6.969 19.850 1.00 67.88 95 ARG A N 1
ATOM 757 C CA . ARG A 1 95 ? -13.167 -6.115 20.741 1.00 67.88 95 ARG A CA 1
ATOM 758 C C . ARG A 1 95 ? -14.581 -6.651 20.940 1.00 67.88 95 ARG A C 1
ATOM 760 O O . ARG A 1 95 ? -15.083 -6.621 22.061 1.00 67.88 95 ARG A O 1
ATOM 767 N N . ALA A 1 96 ? -15.213 -7.166 19.885 1.00 68.62 96 ALA A N 1
ATOM 768 C CA . ALA A 1 96 ? -16.525 -7.804 19.993 1.00 68.62 96 ALA A CA 1
ATOM 769 C C . ALA A 1 96 ? -16.480 -9.003 20.957 1.00 68.62 96 ALA A C 1
ATOM 771 O O . ALA A 1 96 ? -17.256 -9.058 21.907 1.00 68.62 96 ALA A O 1
ATOM 772 N N . ARG A 1 97 ? -15.481 -9.884 20.804 1.00 66.62 97 ARG A N 1
ATOM 773 C CA . ARG A 1 97 ? -15.286 -11.041 21.696 1.00 66.62 97 ARG A CA 1
ATOM 774 C C . ARG A 1 97 ? -15.006 -10.648 23.148 1.00 66.62 97 ARG A C 1
ATOM 776 O O . ARG A 1 97 ? -15.496 -11.311 24.057 1.00 66.62 97 ARG A O 1
ATOM 783 N N . GLN A 1 98 ? -14.235 -9.585 23.386 1.00 66.94 98 GLN A N 1
ATOM 784 C CA . GLN A 1 98 ? -13.989 -9.081 24.744 1.00 66.94 98 GLN A CA 1
ATOM 785 C C . GLN A 1 98 ? -15.269 -8.557 25.408 1.00 66.94 98 GLN A C 1
ATOM 787 O O . GLN A 1 98 ? -15.513 -8.859 26.576 1.00 66.94 98 GLN A O 1
ATOM 792 N N . ASN A 1 99 ? -16.102 -7.824 24.664 1.00 64.44 99 ASN A N 1
ATOM 793 C CA . ASN A 1 99 ? -17.383 -7.327 25.168 1.00 64.44 99 ASN A CA 1
ATOM 794 C C . ASN A 1 99 ? -18.368 -8.467 25.468 1.00 64.44 99 ASN A C 1
ATOM 796 O O . ASN A 1 99 ? -19.051 -8.427 26.492 1.00 64.44 99 ASN A O 1
ATOM 800 N N . ASP A 1 100 ? -18.414 -9.499 24.622 1.00 67.31 100 ASP A N 1
ATOM 801 C CA . ASP A 1 100 ? -19.248 -10.681 24.860 1.00 67.31 100 ASP A CA 1
ATOM 802 C C . ASP A 1 100 ? -18.776 -11.456 26.098 1.00 67.31 100 ASP A C 1
ATOM 804 O O . ASP A 1 100 ? -19.584 -11.798 26.963 1.00 67.31 100 ASP A O 1
ATOM 808 N N . ALA A 1 101 ? -17.461 -11.645 26.255 1.00 62.62 101 ALA A N 1
ATOM 809 C CA . ALA A 1 101 ? -16.891 -12.265 27.448 1.00 62.62 101 ALA A CA 1
ATOM 810 C C . ALA A 1 101 ? -17.208 -11.460 28.723 1.00 62.62 101 ALA A C 1
ATOM 812 O O . ALA A 1 101 ? -17.629 -12.040 29.724 1.00 62.62 101 ALA A O 1
ATOM 813 N N . GLN A 1 102 ? -17.079 -10.127 28.697 1.00 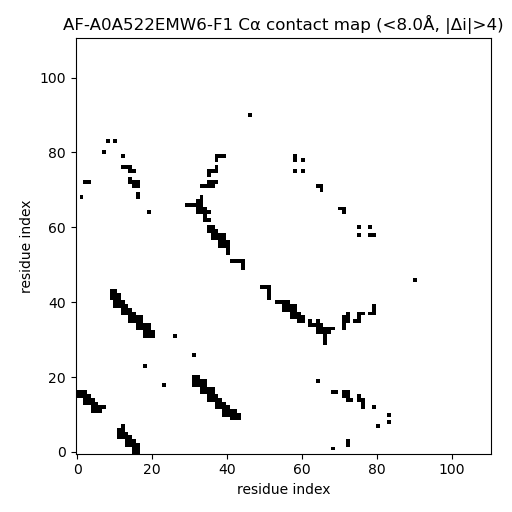61.38 102 GLN A N 1
ATOM 814 C CA . GLN A 1 102 ? -17.452 -9.274 29.834 1.00 61.38 102 GLN A CA 1
ATOM 815 C C . GLN A 1 102 ? -18.946 -9.355 30.166 1.00 61.38 102 GLN A C 1
ATOM 817 O O . GLN A 1 102 ? -19.304 -9.394 31.345 1.00 61.38 102 GLN A O 1
ATOM 822 N N . ARG A 1 103 ? -19.821 -9.420 29.156 1.00 60.62 103 ARG A N 1
ATOM 823 C CA . ARG A 1 103 ? -21.264 -9.598 29.367 1.00 60.62 103 ARG A CA 1
ATOM 824 C C . ARG A 1 103 ? -21.579 -10.927 30.048 1.00 60.62 103 ARG A C 1
ATOM 826 O O . ARG A 1 103 ? -22.316 -10.917 31.031 1.00 60.62 103 ARG A O 1
ATOM 833 N N . CYS A 1 104 ? -20.977 -12.031 29.605 1.00 60.88 104 CYS A N 1
ATOM 834 C CA . CYS A 1 104 ? -21.164 -13.343 30.233 1.00 60.88 104 CYS A CA 1
ATOM 835 C C . CYS A 1 104 ? -20.680 -13.373 31.696 1.00 60.88 104 CYS A C 1
ATOM 837 O O . CYS A 1 104 ? -21.359 -13.936 32.560 1.00 60.88 104 CYS A O 1
ATOM 839 N N . TYR A 1 105 ? -19.551 -12.720 31.995 1.00 57.59 105 TYR A N 1
ATOM 840 C CA . TYR A 1 105 ? -19.013 -12.627 33.358 1.00 57.59 105 TYR A CA 1
ATOM 841 C C . TYR A 1 105 ? -19.886 -11.793 34.307 1.00 57.59 105 TYR A C 1
ATOM 843 O O . TYR A 1 105 ? -19.968 -12.110 35.494 1.00 57.59 105 TYR A O 1
ATOM 851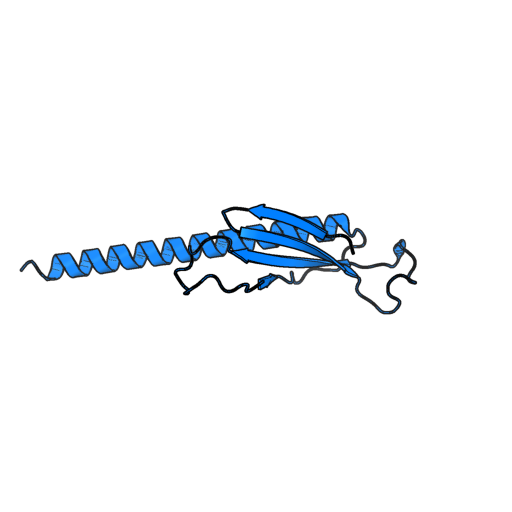 N N . LEU A 1 106 ? -20.544 -10.740 33.814 1.00 59.62 106 LEU A N 1
ATOM 852 C CA . LEU A 1 106 ? -21.439 -9.916 34.632 1.00 59.62 106 LEU A CA 1
ATOM 853 C C . LEU A 1 106 ? -22.759 -10.633 34.938 1.00 59.62 106 LEU A C 1
ATOM 855 O O . LEU A 1 106 ? -23.247 -10.533 36.059 1.00 59.62 106 LEU A O 1
ATOM 859 N N . THR A 1 107 ? -23.291 -11.428 34.005 1.00 57.94 107 THR A N 1
ATOM 860 C CA . THR A 1 107 ? -24.505 -12.228 34.246 1.00 57.94 107 THR A CA 1
ATOM 861 C C . THR A 1 107 ? -24.311 -13.376 35.241 1.00 57.94 107 THR A C 1
ATOM 863 O O . THR A 1 107 ? -25.269 -13.768 35.897 1.00 57.94 107 THR A O 1
ATOM 866 N N . GLN A 1 108 ? -23.091 -13.904 35.404 1.00 53.81 108 GLN A N 1
ATOM 867 C CA . GLN A 1 108 ? -22.812 -14.988 36.361 1.00 53.81 108 GLN A CA 1
ATOM 868 C C . GLN A 1 108 ? -22.598 -14.518 37.809 1.00 53.81 108 GLN A C 1
ATOM 870 O O . GLN A 1 108 ? -22.621 -15.343 38.715 1.00 53.81 108 GLN A O 1
ATOM 875 N N . LYS A 1 109 ? -22.398 -13.215 38.053 1.00 52.88 109 LYS A N 1
ATOM 876 C CA . LYS A 1 109 ? -22.205 -12.656 39.407 1.00 52.88 109 LYS A CA 1
ATOM 877 C C . LYS A 1 109 ? -23.494 -12.150 40.069 1.00 52.88 109 LYS A C 1
ATOM 879 O O . LYS A 1 109 ? -23.423 -11.591 41.159 1.00 52.88 109 LYS A O 1
ATOM 884 N N . SER A 1 110 ? -24.648 -12.311 39.423 1.00 49.47 110 SER A N 1
ATOM 885 C CA . SER A 1 110 ? -25.947 -11.814 39.908 1.00 49.47 110 SER A CA 1
ATOM 886 C C . SER A 1 110 ? -26.880 -12.911 40.441 1.00 49.47 110 SER A C 1
ATOM 888 O O . SER A 1 110 ? 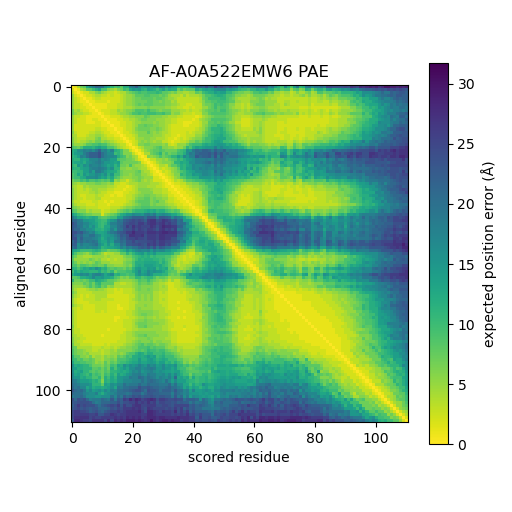-28.094 -12.725 40.401 1.00 49.47 110 SER A O 1
ATOM 890 N N . ILE A 1 111 ? -26.341 -14.035 40.925 1.00 45.56 111 ILE A N 1
ATOM 891 C CA . ILE A 1 111 ? -27.111 -15.111 41.577 1.00 45.56 111 ILE A CA 1
ATOM 892 C C . ILE A 1 111 ? -26.614 -15.285 43.007 1.00 45.56 111 ILE A C 1
ATOM 894 O O . ILE A 1 111 ? -25.376 -15.368 43.175 1.00 45.56 111 ILE A O 1
#

Secondary structure (DSSP, 8-state):
--EEEEEETTEEEEEEEEEESTTGGGS-GGG-EEEEEEEEEESSSTT-SSS-----EEE----PPBS-HHHHHHHHHHHHHHHHHHHHHHHHHHHHHHHHHHHHHHHTT--

Solvent-accessible surface area (backbone atoms only — not comparable to full-atom values): 6371 Å² total; per-residue (Å²): 135,70,68,52,75,46,80,55,101,60,27,42,36,42,16,26,40,45,79,54,71,92,58,65,90,80,44,58,71,94,75,40,28,16,34,35,30,18,32,38,31,74,74,56,69,83,76,74,70,64,79,78,66,90,61,65,45,76,47,70,68,95,60,82,61,30,72,46,51,67,59,17,22,53,49,15,46,51,53,51,48,55,52,50,52,53,50,54,51,52,54,50,52,52,51,52,53,51,52,52,52,52,51,57,57,57,66,68,70,75,118

Mean predicted aligned error: 10.68 Å

Sequence (111 aa):
MTSITQHYKGYLIRAQASLVGRGGPQRPSYARRYVPRAVVRSCLDKLGLGPAQDQWLEIRPHEMPDDNPYRAMQRAVQYARQYIDALDDELSGLRARQNDAQRCYLTQKSI

Radius of gyration: 20.13 Å; Cα contacts (8 Å, |Δi|>4): 158; chains: 1; bounding box: 50×24×63 Å